Protein AF-A0A497T554-F1 (afdb_monomer_lite)

Structure (mmCIF, N/CA/C/O backbone):
data_AF-A0A497T554-F1
#
_entry.id   AF-A0A497T554-F1
#
loop_
_atom_site.group_PDB
_atom_site.id
_atom_site.type_symbol
_atom_site.label_atom_id
_atom_site.label_alt_id
_atom_site.label_comp_id
_atom_site.label_asym_id
_atom_site.label_entity_id
_atom_site.label_seq_id
_atom_site.pdbx_PDB_ins_code
_atom_site.Cartn_x
_atom_site.Cartn_y
_atom_site.Cartn_z
_atom_site.occupancy
_atom_site.B_iso_or_equiv
_atom_site.auth_seq_id
_atom_site.auth_comp_id
_atom_site.auth_asym_id
_atom_site.auth_atom_id
_atom_site.pdbx_PDB_model_num
ATOM 1 N N . MET A 1 1 ? 5.699 -7.128 -1.572 1.00 91.31 1 MET A N 1
ATOM 2 C CA . MET A 1 1 ? 5.095 -6.005 -0.820 1.00 91.31 1 MET A CA 1
ATOM 3 C C . MET A 1 1 ? 3.778 -5.610 -1.479 1.00 91.31 1 MET A C 1
ATOM 5 O O . MET A 1 1 ? 3.606 -5.800 -2.677 1.00 91.31 1 MET A O 1
ATOM 9 N N . TRP A 1 2 ? 2.847 -5.059 -0.710 1.00 94.50 2 TRP A N 1
ATOM 10 C CA . TRP A 1 2 ? 1.553 -4.560 -1.156 1.00 94.50 2 TRP A CA 1
ATOM 11 C C . TRP A 1 2 ? 1.348 -3.130 -0.667 1.00 94.50 2 TRP A C 1
ATOM 13 O O . TRP A 1 2 ? 1.668 -2.803 0.476 1.00 94.50 2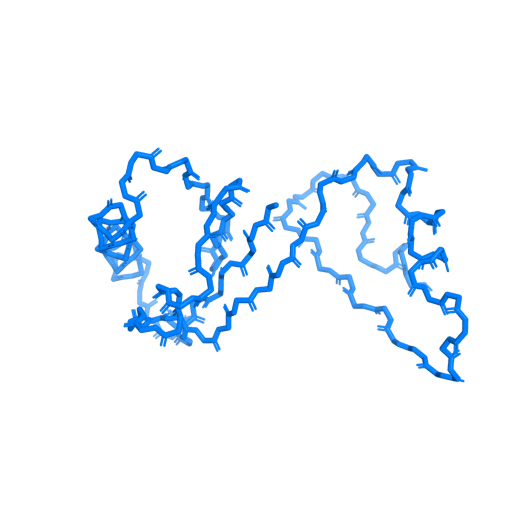 TRP A O 1
ATOM 23 N N . ILE A 1 3 ? 0.787 -2.288 -1.532 1.00 93.88 3 ILE A N 1
ATOM 24 C CA . ILE A 1 3 ? 0.348 -0.931 -1.205 1.00 93.88 3 ILE A CA 1
ATOM 25 C C . ILE A 1 3 ? -1.174 -0.921 -1.226 1.00 93.88 3 ILE A C 1
ATOM 27 O O . ILE A 1 3 ? -1.777 -1.072 -2.289 1.00 93.88 3 ILE A O 1
ATOM 31 N N . LEU A 1 4 ? -1.796 -0.701 -0.072 1.00 93.38 4 LEU A N 1
ATOM 32 C CA . LEU A 1 4 ? -3.243 -0.530 0.052 1.00 93.38 4 LEU A CA 1
ATOM 33 C C . LEU A 1 4 ? -3.563 0.957 0.217 1.00 93.38 4 LEU A C 1
ATOM 35 O O . LEU A 1 4 ? -2.896 1.667 0.975 1.00 93.38 4 LEU A O 1
ATOM 39 N N . ARG A 1 5 ? -4.580 1.448 -0.493 1.00 90.88 5 ARG A N 1
ATOM 40 C CA . ARG A 1 5 ? -5.016 2.850 -0.453 1.00 90.88 5 ARG A CA 1
ATOM 41 C C . ARG A 1 5 ? -6.406 2.936 0.156 1.00 90.88 5 ARG A C 1
ATOM 43 O O . ARG A 1 5 ? -7.288 2.163 -0.204 1.00 90.88 5 ARG A O 1
ATOM 50 N N . LEU A 1 6 ? -6.611 3.900 1.048 1.00 87.25 6 LEU A N 1
ATOM 51 C CA . LEU A 1 6 ? -7.928 4.162 1.633 1.00 87.25 6 LEU A CA 1
ATOM 52 C C . LEU A 1 6 ? -8.921 4.718 0.611 1.00 87.25 6 LEU A C 1
ATOM 54 O O . LEU A 1 6 ? -8.549 5.500 -0.267 1.00 87.25 6 LEU A O 1
ATOM 58 N N . SER A 1 7 ? -10.197 4.373 0.761 1.00 74.88 7 SER A N 1
ATOM 59 C CA . SER A 1 7 ? -11.309 5.066 0.103 1.00 74.88 7 SER A CA 1
ATOM 60 C C . SER A 1 7 ? -11.534 6.435 0.740 1.00 74.88 7 SER A C 1
ATOM 62 O O . SER A 1 7 ? -11.803 6.489 1.933 1.00 74.88 7 SER A O 1
ATOM 64 N N . GLN A 1 8 ? -11.356 7.514 -0.038 1.00 64.31 8 GLN A N 1
ATOM 65 C CA . GLN A 1 8 ? -11.667 8.943 0.204 1.00 64.31 8 GLN A CA 1
ATOM 66 C C . GLN A 1 8 ? -11.910 9.443 1.656 1.00 64.31 8 GLN A C 1
ATOM 68 O O . GLN A 1 8 ? -12.678 10.367 1.899 1.00 64.31 8 GLN A O 1
ATOM 73 N N . LEU A 1 9 ? -11.159 8.952 2.644 1.00 62.12 9 LEU A N 1
ATOM 74 C CA . LEU A 1 9 ? -11.192 9.427 4.037 1.00 62.12 9 LEU A CA 1
ATOM 75 C C . LEU A 1 9 ? -10.498 10.780 4.237 1.00 62.12 9 LEU A C 1
ATOM 77 O O . LEU A 1 9 ? -10.304 11.242 5.365 1.00 62.12 9 LEU A O 1
ATOM 81 N N . VAL A 1 10 ? -10.087 11.409 3.137 1.00 56.12 10 VAL A N 1
ATOM 82 C CA . VAL A 1 10 ? -9.381 12.687 3.140 1.00 56.12 10 VAL A CA 1
ATOM 83 C C . VAL A 1 10 ? -10.290 13.804 3.669 1.00 56.12 10 VAL A C 1
ATOM 85 O O . VAL A 1 10 ? -9.786 14.691 4.346 1.00 56.12 10 VAL A O 1
ATOM 88 N N . LEU A 1 11 ? -11.614 13.686 3.493 1.00 54.56 11 LEU A N 1
ATOM 89 C CA . LEU A 1 11 ? -12.614 14.689 3.886 1.00 54.56 11 LEU A CA 1
ATOM 90 C C . LEU A 1 11 ? -13.062 14.634 5.365 1.00 54.56 11 LEU A C 1
ATOM 92 O O . LEU A 1 11 ? -13.940 15.393 5.759 1.00 54.56 11 LEU A O 1
ATOM 96 N N . LYS A 1 12 ? -12.492 13.756 6.208 1.00 66.00 12 LYS A N 1
ATOM 97 C CA . LYS A 1 12 ? -12.822 13.683 7.651 1.00 66.00 12 LYS A CA 1
ATOM 98 C C . LYS A 1 12 ? -11.669 14.151 8.547 1.00 66.00 12 LYS A C 1
ATOM 100 O O . LYS A 1 12 ? -10.500 14.069 8.167 1.00 66.00 12 LYS A O 1
ATOM 105 N N . SER A 1 13 ? -12.008 14.586 9.767 1.00 81.56 13 SER A N 1
ATOM 106 C CA . SER A 1 13 ? -11.061 15.076 10.782 1.00 81.56 13 SER A CA 1
ATOM 107 C C . SER A 1 13 ? -9.933 14.071 11.105 1.00 81.56 13 SER A C 1
ATOM 109 O O . SER A 1 13 ? -10.156 12.853 11.033 1.00 81.56 13 SER A O 1
ATOM 111 N N . PRO A 1 14 ? -8.734 14.532 11.529 1.00 83.50 14 PRO A N 1
ATOM 112 C CA . PRO A 1 14 ? -7.597 13.656 11.844 1.00 83.50 14 PRO A CA 1
ATOM 113 C C . PRO A 1 14 ? -7.925 12.555 12.860 1.00 83.50 14 PRO A C 1
ATOM 115 O O . PRO A 1 14 ? -7.511 11.407 12.691 1.00 83.50 14 PRO A O 1
ATOM 118 N N . ARG A 1 15 ? -8.733 12.876 13.882 1.00 87.12 15 ARG A N 1
ATOM 119 C CA . ARG A 1 15 ? -9.195 11.917 14.899 1.00 87.12 15 ARG A CA 1
ATOM 120 C C . ARG A 1 15 ? -9.985 10.767 14.275 1.00 87.12 15 ARG A C 1
ATOM 122 O O . ARG A 1 15 ? -9.719 9.602 14.569 1.00 87.12 15 ARG A O 1
ATOM 129 N N . THR A 1 16 ? -10.925 11.089 13.390 1.00 85.44 16 THR A N 1
ATOM 130 C CA . THR A 1 16 ? -11.760 10.092 12.706 1.00 85.44 16 THR A CA 1
ATOM 131 C C . THR A 1 16 ? -10.920 9.227 11.777 1.00 85.44 16 THR A C 1
ATOM 133 O O . THR A 1 16 ? -11.075 8.007 11.762 1.00 85.44 16 THR A O 1
ATOM 136 N N . ARG A 1 17 ? -9.973 9.845 11.060 1.00 86.06 17 ARG A N 1
ATOM 137 C CA . ARG A 1 17 ? -9.027 9.133 10.198 1.00 86.06 17 ARG A CA 1
ATOM 138 C C . ARG A 1 17 ? -8.189 8.136 10.995 1.00 86.06 17 ARG A C 1
ATOM 140 O O . ARG A 1 17 ? -8.142 6.973 10.616 1.00 86.06 17 ARG A O 1
ATOM 147 N N . LYS A 1 18 ? -7.598 8.553 12.119 1.00 87.31 18 LYS A N 1
ATOM 148 C CA . LYS A 1 18 ? -6.799 7.668 12.981 1.00 87.31 18 LYS A CA 1
ATOM 149 C C . LYS A 1 18 ? -7.625 6.485 13.489 1.00 87.31 18 LYS A C 1
ATOM 151 O O . LYS A 1 18 ? -7.186 5.347 13.372 1.00 87.31 18 LYS A O 1
ATOM 156 N N . ARG A 1 19 ? -8.847 6.735 13.979 1.00 89.62 19 ARG A N 1
ATOM 157 C CA . ARG A 1 19 ? -9.753 5.666 14.439 1.00 89.62 19 ARG A CA 1
ATOM 158 C C . ARG A 1 19 ? -10.069 4.673 13.319 1.00 89.62 19 ARG A C 1
ATOM 160 O O . ARG A 1 19 ? -10.005 3.469 13.540 1.00 89.62 19 ARG A O 1
ATOM 167 N N . PHE A 1 20 ? -10.365 5.174 12.123 1.00 89.56 20 PHE A N 1
ATOM 168 C CA . PHE A 1 20 ? -10.623 4.334 10.958 1.00 89.56 20 PHE A CA 1
ATOM 169 C C . PHE A 1 20 ? -9.408 3.477 10.584 1.00 89.56 20 PHE A C 1
ATOM 171 O O . PHE A 1 20 ? -9.542 2.275 10.373 1.00 89.56 20 PHE A O 1
ATOM 178 N N . GLN A 1 21 ? -8.215 4.076 10.541 1.00 90.62 21 GLN A N 1
ATOM 179 C CA . GLN A 1 21 ? -6.976 3.360 10.235 1.00 90.62 21 GLN A CA 1
ATOM 180 C C . GLN A 1 21 ? -6.714 2.233 11.237 1.00 90.62 21 GLN A C 1
ATOM 182 O O . GLN A 1 21 ? -6.376 1.126 10.827 1.00 90.62 21 GLN A O 1
ATOM 187 N N . THR A 1 22 ? -6.928 2.485 12.531 1.00 91.88 22 THR A N 1
ATOM 188 C CA . THR A 1 22 ? -6.795 1.462 13.576 1.00 91.88 22 THR A CA 1
ATOM 189 C C . THR A 1 22 ? -7.758 0.295 13.356 1.00 91.88 22 THR A C 1
ATOM 191 O O . THR A 1 22 ? -7.333 -0.857 13.412 1.00 91.88 22 THR A O 1
ATOM 194 N N . LEU A 1 23 ? -9.034 0.572 13.065 1.00 92.69 23 LEU A N 1
ATOM 195 C CA . LEU A 1 23 ? -10.032 -0.472 12.802 1.00 92.69 23 LEU A CA 1
ATOM 196 C C . LEU A 1 23 ? -9.686 -1.292 11.555 1.00 92.69 23 LEU A C 1
ATOM 198 O O . LEU A 1 23 ? -9.760 -2.518 11.578 1.00 92.69 23 LEU A O 1
ATOM 202 N N . LEU A 1 24 ? -9.241 -0.634 10.483 1.00 92.31 24 LEU A N 1
ATOM 203 C CA . LEU A 1 24 ? -8.826 -1.319 9.263 1.00 92.31 24 LEU A CA 1
ATOM 204 C C . LEU A 1 24 ? -7.627 -2.246 9.511 1.00 92.31 24 LEU A C 1
ATOM 206 O O . LEU A 1 24 ? -7.629 -3.383 9.048 1.00 92.31 24 LEU A O 1
ATOM 210 N N . VAL A 1 25 ? -6.629 -1.797 10.279 1.00 92.56 25 VAL A N 1
ATOM 211 C CA . VAL A 1 25 ? -5.477 -2.630 10.670 1.00 92.56 25 VAL A CA 1
ATOM 212 C C . VAL A 1 25 ? -5.920 -3.845 11.473 1.00 92.56 25 VAL A C 1
ATOM 214 O O . VAL A 1 25 ? -5.422 -4.943 11.232 1.00 92.56 25 VAL A O 1
ATOM 217 N N . GLN A 1 26 ? -6.857 -3.675 12.407 1.00 93.50 26 GLN A N 1
ATOM 218 C CA . GLN A 1 26 ? -7.405 -4.793 13.173 1.00 93.50 26 GLN A CA 1
ATOM 219 C C . GLN A 1 26 ? -8.106 -5.804 12.261 1.00 93.50 26 GLN A C 1
ATOM 221 O O . GLN A 1 26 ? -7.846 -6.998 12.380 1.00 93.50 26 GLN A O 1
ATOM 226 N N . ASN A 1 27 ? -8.926 -5.344 11.314 1.00 92.88 27 ASN A N 1
ATOM 227 C CA . ASN A 1 27 ? -9.612 -6.223 10.365 1.00 92.88 27 ASN A CA 1
ATOM 228 C C . ASN A 1 27 ? -8.626 -6.975 9.460 1.00 92.88 27 ASN A C 1
ATOM 230 O O . ASN A 1 27 ? -8.748 -8.186 9.294 1.00 92.88 27 ASN A O 1
ATOM 234 N N . LEU A 1 28 ? -7.613 -6.281 8.932 1.00 92.75 28 LEU A N 1
ATOM 235 C CA . LEU A 1 28 ? -6.569 -6.898 8.112 1.00 92.75 28 LEU A CA 1
ATOM 236 C C . LEU A 1 28 ? -5.784 -7.955 8.896 1.00 92.75 28 LEU A C 1
ATOM 238 O O . LEU A 1 28 ? -5.552 -9.039 8.374 1.00 92.75 28 LEU A O 1
ATOM 242 N N . ARG A 1 29 ? -5.428 -7.681 10.156 1.00 93.06 29 ARG A N 1
ATOM 243 C CA . ARG A 1 29 ? -4.751 -8.658 11.025 1.00 93.06 29 ARG A CA 1
ATOM 244 C C . ARG A 1 29 ? -5.631 -9.858 11.362 1.00 93.06 29 ARG A C 1
ATO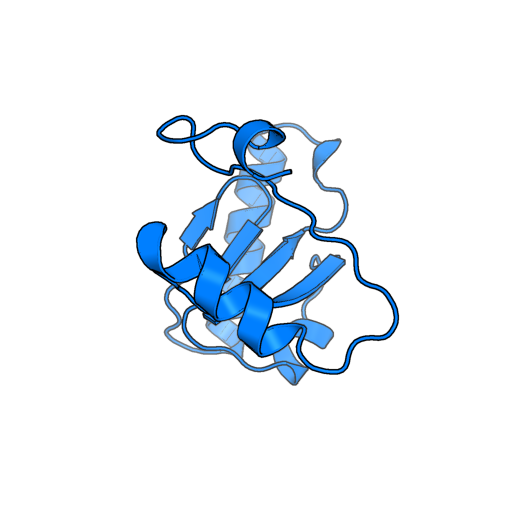M 246 O O . ARG A 1 29 ? -5.134 -10.972 11.402 1.00 93.06 29 ARG A O 1
ATOM 253 N N . ARG A 1 30 ? -6.938 -9.669 11.561 1.00 93.12 30 ARG A N 1
ATOM 254 C CA . ARG A 1 30 ? -7.857 -10.805 11.757 1.00 93.12 30 ARG A CA 1
ATOM 255 C C . ARG A 1 30 ? -7.941 -11.689 10.515 1.00 93.12 30 ARG A C 1
ATOM 257 O O . ARG A 1 30 ? -8.002 -12.901 10.647 1.00 93.12 30 ARG A O 1
ATOM 264 N N . ALA A 1 31 ? -7.942 -11.090 9.325 1.00 92.62 31 ALA A N 1
ATOM 265 C CA . ALA A 1 31 ? -8.100 -11.827 8.075 1.00 92.62 31 ALA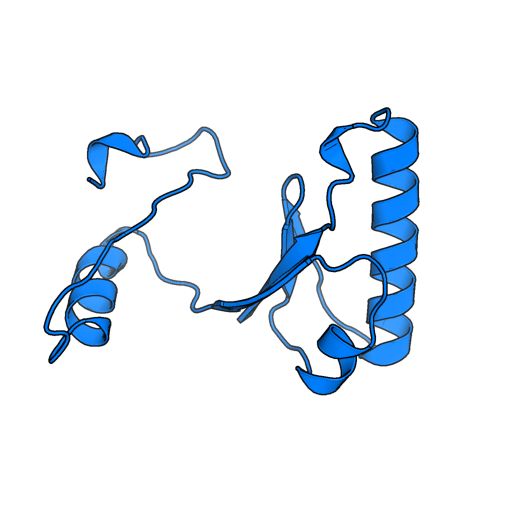 A CA 1
ATOM 266 C C . ALA A 1 31 ? -6.796 -12.452 7.543 1.00 92.62 31 ALA A C 1
ATOM 268 O O . ALA A 1 31 ? -6.853 -13.442 6.821 1.00 92.62 31 ALA A O 1
ATOM 269 N N . LEU A 1 32 ? -5.636 -11.864 7.854 1.00 92.25 32 LEU A N 1
ATOM 270 C CA . LEU A 1 32 ? -4.323 -12.290 7.343 1.00 92.25 32 LEU A CA 1
ATOM 271 C C . LEU A 1 32 ? -3.405 -12.886 8.420 1.00 92.25 32 LEU A C 1
ATOM 273 O O . LEU A 1 32 ? -2.329 -13.372 8.090 1.00 92.25 32 LEU A O 1
ATOM 277 N N . GLY A 1 33 ? -3.790 -12.826 9.696 1.00 89.62 33 GLY A N 1
ATOM 278 C CA . GLY A 1 33 ? -2.943 -13.218 10.819 1.00 89.62 33 GLY A CA 1
ATOM 279 C C . GLY A 1 33 ? -1.913 -12.148 11.203 1.00 89.62 33 GLY A C 1
ATOM 280 O O . GLY A 1 33 ? -2.152 -10.937 11.106 1.00 89.62 33 GLY A O 1
ATOM 281 N N . HIS A 1 34 ? -0.748 -12.592 11.678 1.00 84.50 34 HIS A N 1
ATOM 282 C CA . HIS A 1 34 ? 0.330 -11.721 12.153 1.00 84.50 34 HIS A CA 1
ATOM 283 C C . HIS A 1 34 ? 1.075 -11.032 10.999 1.00 84.50 34 HIS A C 1
ATOM 285 O O . HIS A 1 34 ? 2.206 -11.371 10.673 1.00 84.50 34 HIS A O 1
ATOM 291 N N . VAL A 1 35 ? 0.450 -10.012 10.407 1.00 89.69 35 VAL A N 1
ATOM 292 C CA . VAL A 1 35 ? 1.059 -9.188 9.353 1.00 89.69 35 VAL A CA 1
ATOM 293 C C . VAL A 1 35 ? 1.660 -7.889 9.895 1.00 89.69 35 VAL A C 1
ATOM 295 O O . VAL A 1 35 ? 1.050 -7.163 10.695 1.00 89.69 35 VAL A O 1
ATOM 298 N N . LYS A 1 36 ? 2.860 -7.550 9.407 1.00 90.56 36 LYS A N 1
ATOM 299 C CA . LYS A 1 36 ? 3.478 -6.235 9.612 1.00 90.56 36 LYS A CA 1
ATOM 300 C C . LYS A 1 36 ? 2.833 -5.223 8.668 1.00 90.56 36 LYS A C 1
ATOM 302 O O . LYS A 1 36 ? 2.876 -5.377 7.451 1.00 90.56 36 LYS A O 1
ATOM 307 N N . ILE A 1 37 ? 2.237 -4.181 9.245 1.00 92.25 37 ILE A N 1
ATOM 308 C CA . ILE A 1 37 ? 1.559 -3.114 8.503 1.00 92.25 37 ILE A CA 1
ATOM 309 C C . ILE A 1 37 ? 2.188 -1.775 8.889 1.00 92.25 37 ILE A C 1
ATOM 311 O O . ILE A 1 37 ? 2.086 -1.364 10.046 1.00 92.25 37 ILE A O 1
ATOM 315 N N . LYS A 1 38 ? 2.806 -1.080 7.927 1.00 91.62 38 LYS A N 1
ATOM 316 C CA . LYS A 1 38 ? 3.283 0.304 8.090 1.00 91.62 38 LYS A CA 1
ATOM 317 C C . LYS A 1 38 ? 2.247 1.266 7.510 1.00 91.62 38 LYS A C 1
ATOM 319 O O . LYS A 1 38 ? 1.734 1.037 6.417 1.00 91.62 38 LYS A O 1
ATOM 324 N N . ILE A 1 39 ? 1.934 2.337 8.235 1.00 88.88 39 ILE A N 1
ATOM 325 C CA . ILE A 1 39 ? 0.976 3.362 7.800 1.00 88.88 39 ILE A CA 1
ATOM 326 C C . ILE A 1 39 ? 1.751 4.609 7.380 1.00 88.88 39 ILE A C 1
ATOM 328 O O . ILE A 1 39 ? 2.482 5.179 8.185 1.00 88.88 39 ILE A O 1
ATOM 332 N N . GLU A 1 40 ? 1.555 5.056 6.142 1.00 85.75 40 GLU A N 1
ATOM 333 C CA . GLU A 1 40 ? 2.150 6.279 5.599 1.00 85.75 40 GLU A CA 1
ATOM 334 C C . GLU A 1 40 ? 1.059 7.166 4.989 1.00 85.75 40 GLU A C 1
ATOM 336 O O . GLU A 1 40 ? 0.609 6.980 3.853 1.00 85.75 40 GLU A O 1
ATOM 341 N N . GLY A 1 41 ? 0.579 8.136 5.773 1.00 81.69 41 GLY A N 1
ATOM 342 C CA . GLY A 1 41 ? -0.519 9.012 5.365 1.00 81.69 41 GLY A CA 1
ATOM 343 C C . GLY A 1 41 ? -1.806 8.220 5.122 1.00 81.69 41 GLY A C 1
ATOM 344 O O . GLY A 1 41 ? -2.402 7.709 6.063 1.00 81.69 41 GLY A O 1
ATOM 345 N N . SER A 1 42 ? -2.255 8.135 3.868 1.00 82.00 42 SER A N 1
ATOM 346 C CA . SER A 1 42 ? -3.441 7.362 3.455 1.00 82.00 42 SER A CA 1
ATOM 347 C C . SER A 1 42 ? -3.116 5.982 2.867 1.00 82.00 42 SER A C 1
ATOM 349 O O . SER A 1 42 ? -4.004 5.331 2.306 1.00 82.00 42 SER A O 1
ATOM 351 N N . ARG A 1 43 ? -1.852 5.550 2.959 1.00 88.44 43 ARG A N 1
ATOM 352 C CA . ARG A 1 43 ? -1.362 4.281 2.416 1.00 88.44 43 ARG A CA 1
ATOM 353 C C . ARG A 1 43 ? -0.972 3.324 3.530 1.00 88.44 43 ARG A C 1
ATOM 355 O O . ARG A 1 43 ? -0.426 3.737 4.549 1.00 88.44 43 ARG A O 1
ATOM 362 N N . PHE A 1 44 ? -1.221 2.047 3.286 1.00 92.00 44 PHE A N 1
ATOM 363 C CA . PHE A 1 44 ? -0.761 0.947 4.119 1.00 92.00 44 PHE A CA 1
ATOM 364 C C . PHE A 1 44 ? 0.210 0.107 3.306 1.00 92.00 44 PHE A C 1
ATOM 366 O O . PHE A 1 44 ? -0.103 -0.282 2.180 1.00 92.00 44 PHE A O 1
ATOM 373 N N . LEU A 1 45 ? 1.382 -0.145 3.873 1.00 92.88 45 LEU A N 1
ATOM 374 C CA . LEU A 1 45 ? 2.423 -0.974 3.286 1.00 92.88 45 LEU A CA 1
ATOM 375 C C . LEU A 1 45 ? 2.466 -2.295 4.046 1.00 92.88 45 LEU A C 1
ATOM 377 O O . LEU A 1 45 ? 2.588 -2.297 5.273 1.00 92.88 45 LEU A O 1
ATOM 381 N N . LEU A 1 46 ? 2.331 -3.397 3.315 1.00 94.06 46 LEU A N 1
ATOM 382 C CA . LEU A 1 46 ? 2.376 -4.751 3.858 1.00 94.06 46 LEU A CA 1
ATOM 383 C C . LEU A 1 46 ? 3.448 -5.548 3.118 1.00 94.06 46 LEU A C 1
ATOM 385 O O . LEU A 1 46 ? 3.513 -5.499 1.891 1.00 94.06 46 LEU A O 1
ATOM 389 N N . GLU A 1 47 ? 4.291 -6.286 3.832 1.00 89.38 47 GLU A N 1
ATOM 390 C CA . GLU A 1 47 ? 5.296 -7.153 3.194 1.00 89.38 47 GLU A CA 1
ATOM 391 C C . GLU A 1 47 ? 4.613 -8.332 2.488 1.00 89.38 47 GLU A C 1
ATOM 393 O O . GLU A 1 47 ? 4.863 -8.579 1.303 1.00 89.38 47 GLU A O 1
ATOM 398 N N . GLU A 1 48 ? 3.644 -8.930 3.178 1.00 87.62 48 GLU A N 1
ATOM 399 C CA . GLU A 1 48 ? 2.890 -10.115 2.778 1.00 87.62 48 GLU A CA 1
ATOM 400 C C . GLU A 1 48 ? 1.387 -9.823 2.725 1.00 87.62 48 GLU A C 1
ATOM 402 O O . GLU A 1 48 ? 0.883 -8.908 3.384 1.00 87.62 48 GLU A O 1
ATOM 407 N N . GLY A 1 49 ? 0.651 -10.576 1.907 1.00 88.62 49 GLY A N 1
ATOM 408 C CA . GLY A 1 49 ? -0.769 -10.315 1.729 1.00 88.62 49 GLY A CA 1
ATOM 409 C C . GLY A 1 49 ? -1.468 -11.199 0.712 1.00 88.62 49 GLY A C 1
ATOM 410 O O . GLY A 1 49 ? -0.836 -11.785 -0.164 1.00 88.62 49 GLY A O 1
ATOM 411 N N . ASN A 1 50 ? -2.797 -11.238 0.808 1.00 91.31 50 ASN A N 1
ATOM 412 C CA . ASN A 1 50 ? -3.657 -12.017 -0.073 1.00 91.31 50 ASN A CA 1
ATOM 413 C C . ASN A 1 50 ? -4.653 -11.100 -0.801 1.00 91.31 50 ASN A C 1
ATOM 415 O O . ASN A 1 50 ? -5.504 -10.458 -0.180 1.00 91.31 50 ASN A O 1
ATOM 419 N N . LYS A 1 51 ? -4.583 -11.085 -2.139 1.00 93.00 51 LYS A N 1
ATOM 420 C CA . LYS A 1 51 ? -5.461 -10.286 -3.009 1.00 93.00 51 LYS A CA 1
ATOM 421 C C . LYS A 1 51 ? -6.951 -10.539 -2.745 1.00 93.00 51 LYS A C 1
ATOM 423 O O . LYS A 1 51 ? -7.732 -9.588 -2.711 1.00 93.00 51 LYS A O 1
ATOM 428 N N . ALA A 1 52 ? -7.344 -11.792 -2.514 1.00 93.62 52 ALA A N 1
ATOM 429 C CA . ALA A 1 52 ? -8.734 -12.156 -2.242 1.00 93.62 52 ALA A CA 1
ATOM 430 C C . ALA A 1 52 ? -9.234 -11.566 -0.915 1.00 93.62 52 ALA A C 1
ATOM 432 O O . ALA A 1 52 ? -10.403 -11.203 -0.792 1.00 93.62 52 ALA A O 1
ATOM 433 N N . VAL A 1 53 ? -8.354 -11.421 0.079 1.00 93.81 53 VAL A N 1
ATOM 434 C CA . VAL A 1 53 ? -8.684 -10.742 1.340 1.00 93.81 53 VAL A CA 1
ATOM 435 C C . VAL A 1 53 ? -8.833 -9.240 1.114 1.00 93.81 53 VAL A C 1
ATOM 437 O O . VAL A 1 53 ? -9.829 -8.656 1.539 1.00 93.81 53 VAL A O 1
ATOM 440 N N . PHE A 1 54 ? -7.908 -8.616 0.380 1.00 93.56 54 PHE A N 1
ATOM 441 C CA . PHE A 1 54 ? -7.968 -7.178 0.098 1.00 93.56 54 PHE A CA 1
ATOM 442 C C . PHE A 1 54 ? -9.235 -6.777 -0.655 1.00 93.56 54 PHE A C 1
ATOM 444 O O . PHE A 1 54 ? -9.867 -5.792 -0.290 1.00 93.56 54 PHE A O 1
ATOM 451 N N . SER A 1 55 ? -9.651 -7.572 -1.644 1.00 92.94 55 SER A N 1
ATOM 452 C CA . SER A 1 55 ? -10.881 -7.317 -2.407 1.00 92.94 55 SER A CA 1
ATOM 453 C C . SER A 1 55 ? -12.157 -7.347 -1.558 1.00 92.94 55 SER A C 1
ATOM 455 O O . SER A 1 55 ? -13.114 -6.650 -1.872 1.00 92.94 55 SER A O 1
ATOM 457 N N . ARG A 1 56 ? -12.154 -8.111 -0.459 1.00 93.25 56 ARG A N 1
ATOM 458 C CA . ARG A 1 56 ? -13.284 -8.240 0.475 1.00 93.25 56 ARG A CA 1
ATOM 459 C C . ARG A 1 56 ? -13.178 -7.297 1.675 1.00 93.25 56 ARG A C 1
ATOM 461 O O . ARG A 1 56 ? -14.077 -7.253 2.509 1.00 93.25 56 ARG A O 1
ATOM 468 N N . THR A 1 57 ? -12.083 -6.546 1.791 1.00 91.56 57 THR A N 1
ATOM 469 C CA . THR A 1 57 ? -11.858 -5.635 2.914 1.00 91.56 57 THR A CA 1
ATOM 470 C C . THR A 1 57 ? -12.487 -4.277 2.617 1.00 91.56 57 THR A C 1
ATOM 472 O O . THR A 1 57 ? -11.978 -3.503 1.804 1.00 91.56 57 THR A O 1
ATOM 475 N N . PHE A 1 58 ? -13.576 -3.957 3.316 1.00 89.88 58 PHE A N 1
ATOM 476 C CA . PHE A 1 58 ? -14.218 -2.648 3.217 1.00 89.88 58 PHE A CA 1
ATOM 477 C C . PHE A 1 58 ? -13.271 -1.514 3.644 1.00 89.88 58 PHE A C 1
ATOM 479 O O . PHE A 1 58 ? -12.532 -1.636 4.623 1.00 89.88 58 PHE A O 1
ATOM 486 N N . GLY A 1 59 ? -13.320 -0.386 2.929 1.00 87.88 59 GLY A N 1
ATOM 487 C CA . GLY A 1 59 ? -12.503 0.795 3.226 1.00 87.88 59 GLY A CA 1
ATOM 488 C C . GLY A 1 59 ? -11.229 0.944 2.395 1.00 87.88 59 GLY A C 1
ATOM 489 O O . GLY A 1 59 ? -10.546 1.970 2.492 1.00 87.88 59 GLY A O 1
ATOM 490 N N . LEU A 1 60 ? -10.903 -0.052 1.570 1.00 90.81 60 LEU A N 1
ATOM 491 C CA . LEU A 1 60 ? -9.841 0.041 0.573 1.00 90.81 60 LEU A CA 1
ATOM 492 C C . LEU A 1 60 ? -10.416 0.569 -0.748 1.00 90.81 60 LEU A C 1
ATOM 494 O O . LEU A 1 60 ? -11.382 0.021 -1.263 1.00 90.81 60 LEU A O 1
ATOM 498 N N . SER A 1 61 ? -9.816 1.620 -1.315 1.00 90.44 61 SER A N 1
ATOM 499 C CA . SER A 1 61 ? -10.131 2.072 -2.683 1.00 90.44 61 SER A CA 1
ATOM 500 C C . SER A 1 61 ? -9.381 1.281 -3.739 1.00 90.44 61 SER A C 1
ATOM 502 O O . SER A 1 61 ? -9.870 1.090 -4.844 1.00 90.44 61 SER A O 1
ATOM 504 N N . SER A 1 62 ? -8.148 0.886 -3.434 1.00 92.38 62 SER A N 1
ATOM 505 C CA . SER A 1 62 ? -7.308 0.115 -4.342 1.00 92.38 62 SER A CA 1
ATOM 506 C C . SER A 1 62 ? -6.195 -0.582 -3.577 1.00 92.38 62 SER A C 1
ATOM 508 O O . SER A 1 62 ? -5.781 -0.144 -2.499 1.00 92.38 62 SER A O 1
ATOM 510 N N . PHE A 1 63 ? -5.672 -1.642 -4.174 1.00 94.81 63 PHE A N 1
ATOM 511 C CA . PHE A 1 63 ? -4.490 -2.352 -3.712 1.00 94.81 63 PHE A CA 1
ATOM 512 C C . PHE A 1 63 ? -3.592 -2.653 -4.909 1.00 94.81 63 PHE A C 1
ATOM 514 O O . PHE A 1 63 ? -4.069 -2.943 -6.006 1.00 94.81 63 PHE A O 1
ATOM 521 N N . SER A 1 64 ? -2.283 -2.537 -4.719 1.00 93.12 64 SER A N 1
ATOM 522 C CA . SER A 1 64 ? -1.302 -2.742 -5.783 1.00 93.12 64 SER A CA 1
ATOM 523 C C . SER A 1 64 ? -0.141 -3.579 -5.255 1.00 93.12 64 SER A C 1
ATOM 525 O O . SER A 1 64 ? 0.374 -3.253 -4.180 1.00 93.12 64 SER A O 1
ATOM 527 N N . PRO A 1 65 ? 0.290 -4.631 -5.974 1.00 93.50 65 PRO A N 1
ATOM 528 C CA . PRO A 1 65 ? 1.562 -5.265 -5.671 1.00 93.50 65 PRO A CA 1
ATOM 529 C C . PRO A 1 65 ? 2.681 -4.245 -5.903 1.00 93.50 65 PRO A C 1
ATOM 531 O O . PRO A 1 65 ? 2.593 -3.398 -6.794 1.00 93.50 65 PRO A O 1
ATOM 534 N N . ALA A 1 66 ? 3.710 -4.302 -5.069 1.00 91.19 66 ALA A N 1
ATOM 535 C CA . ALA A 1 66 ? 4.842 -3.396 -5.120 1.00 91.19 66 ALA A CA 1
ATOM 536 C C . ALA A 1 66 ? 6.143 -4.131 -4.795 1.00 91.19 66 ALA A C 1
ATOM 538 O O . ALA A 1 66 ? 6.171 -5.100 -4.029 1.00 91.19 66 ALA A O 1
ATOM 539 N N . GLU A 1 67 ? 7.223 -3.607 -5.356 1.00 89.75 67 GLU A N 1
ATOM 540 C CA . GLU A 1 67 ? 8.593 -4.034 -5.106 1.00 89.75 67 GLU A CA 1
ATOM 541 C C . GLU A 1 67 ? 9.301 -2.925 -4.327 1.00 89.75 67 GLU A C 1
ATOM 543 O O . GLU A 1 67 ? 9.135 -1.739 -4.623 1.00 89.75 67 GLU A O 1
ATOM 548 N N . LYS A 1 68 ? 10.043 -3.302 -3.284 1.00 87.62 68 LYS A N 1
ATOM 549 C CA . LYS A 1 68 ? 10.874 -2.361 -2.536 1.00 87.62 68 LYS A CA 1
ATOM 550 C C . LYS A 1 68 ? 12.248 -2.358 -3.191 1.00 87.62 68 LYS A C 1
ATOM 552 O O . LYS A 1 68 ? 12.942 -3.364 -3.136 1.00 87.62 68 LYS A O 1
ATOM 557 N N . VAL A 1 69 ? 12.620 -1.229 -3.775 1.00 89.81 69 VAL A N 1
ATOM 558 C CA . VAL A 1 69 ? 13.890 -1.047 -4.488 1.00 89.81 69 VAL A CA 1
ATOM 559 C C . VAL A 1 69 ? 14.695 0.073 -3.841 1.00 89.81 69 VAL A C 1
ATOM 561 O O . VAL A 1 69 ? 14.123 0.980 -3.223 1.00 89.81 69 VAL A O 1
ATOM 564 N N . LYS A 1 70 ? 16.025 0.022 -3.952 1.00 87.56 70 LYS A N 1
ATOM 565 C CA . LYS A 1 70 ? 16.860 1.161 -3.552 1.00 87.56 70 LYS A CA 1
ATOM 566 C C . LYS A 1 70 ? 16.707 2.277 -4.581 1.00 87.56 70 LYS A C 1
ATOM 568 O O . LYS A 1 70 ? 16.548 2.020 -5.767 1.00 87.56 70 LYS A O 1
ATOM 573 N N . ALA A 1 71 ? 16.829 3.530 -4.143 1.00 83.88 71 ALA A N 1
ATOM 574 C CA . ALA A 1 71 ? 16.679 4.683 -5.036 1.00 83.88 71 ALA A CA 1
ATOM 575 C C . ALA A 1 71 ? 17.662 4.668 -6.225 1.00 83.88 71 ALA A C 1
ATOM 577 O O . ALA A 1 71 ? 17.313 5.134 -7.300 1.00 83.88 71 ALA A O 1
ATOM 578 N N . ARG A 1 72 ? 18.867 4.111 -6.038 1.00 87.06 72 ARG A N 1
ATOM 579 C CA . ARG A 1 72 ? 19.890 3.987 -7.093 1.00 87.06 72 ARG A CA 1
ATOM 580 C C . ARG A 1 72 ? 19.545 2.948 -8.165 1.00 87.06 72 ARG A C 1
ATOM 582 O O . ARG A 1 72 ? 20.051 3.047 -9.266 1.00 87.06 72 ARG A O 1
ATOM 589 N N . GLU A 1 73 ? 18.696 1.978 -7.835 1.00 88.81 73 GLU A N 1
ATOM 590 C CA . GLU A 1 73 ? 18.291 0.869 -8.714 1.00 88.81 73 GLU A CA 1
ATOM 591 C C . GLU A 1 73 ? 16.937 1.155 -9.396 1.00 88.81 73 GLU A C 1
ATOM 593 O O . GLU A 1 73 ? 16.443 0.348 -10.179 1.00 88.81 73 GLU A O 1
ATOM 598 N N . LEU A 1 74 ? 16.295 2.286 -9.068 1.00 87.69 74 LEU A N 1
ATOM 599 C CA . LEU A 1 74 ? 14.927 2.586 -9.490 1.00 87.69 74 LEU A CA 1
ATOM 600 C C . LEU A 1 74 ? 14.804 2.687 -11.013 1.00 87.69 74 LEU A C 1
ATOM 602 O O . LEU A 1 74 ? 13.873 2.126 -11.580 1.00 87.69 74 LEU A O 1
ATOM 606 N N . GLU A 1 75 ? 15.726 3.401 -11.654 1.00 87.81 75 GLU A N 1
ATOM 607 C CA . GLU A 1 75 ? 15.697 3.645 -13.097 1.00 87.81 75 GLU A CA 1
ATOM 608 C C . GLU A 1 75 ? 15.829 2.339 -13.886 1.00 87.81 75 GLU A C 1
ATOM 610 O O . GLU A 1 75 ? 14.965 2.024 -14.702 1.00 87.81 75 GLU A O 1
ATOM 615 N N . GLU A 1 76 ? 16.834 1.525 -13.557 1.00 89.56 76 GLU A N 1
ATOM 616 C CA . GLU A 1 76 ? 17.060 0.216 -14.176 1.00 89.56 76 GLU A CA 1
ATOM 617 C C . GLU A 1 76 ? 15.825 -0.690 -14.056 1.00 89.56 76 GLU A C 1
ATOM 619 O O . GLU A 1 76 ? 15.345 -1.238 -15.050 1.00 89.56 76 GLU A O 1
ATOM 624 N N . LYS A 1 77 ? 15.240 -0.773 -12.855 1.00 89.94 77 LYS A N 1
ATOM 625 C CA . LYS A 1 77 ? 14.033 -1.571 -12.589 1.00 89.94 77 LYS A CA 1
ATOM 626 C C . LYS A 1 77 ? 12.807 -1.078 -13.350 1.00 89.94 77 LYS A C 1
ATOM 628 O O . LYS A 1 77 ? 11.984 -1.882 -13.791 1.00 89.94 77 LYS A O 1
ATOM 633 N N . VAL A 1 78 ? 12.648 0.237 -13.485 1.00 88.44 78 VAL A N 1
ATO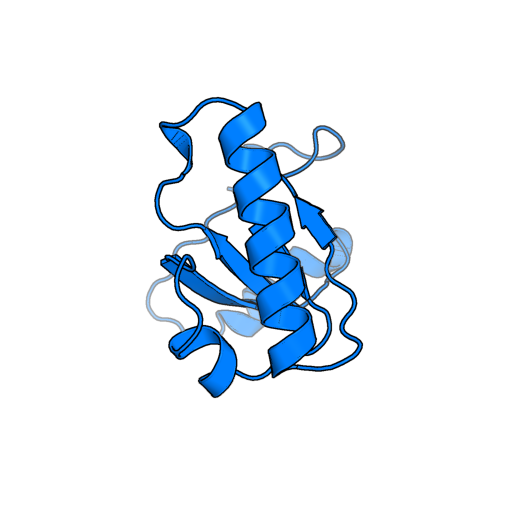M 634 C CA . VAL A 1 78 ? 11.542 0.824 -14.250 1.00 88.44 78 VAL A CA 1
ATOM 635 C C . VAL A 1 78 ? 11.717 0.522 -15.735 1.00 88.44 78 VAL A C 1
ATOM 637 O O . VAL A 1 78 ? 10.767 0.045 -16.352 1.00 88.44 78 VAL A O 1
ATOM 640 N N . ILE A 1 79 ? 12.917 0.715 -16.289 1.00 88.50 79 ILE A N 1
ATOM 641 C CA . ILE A 1 79 ? 13.220 0.403 -17.692 1.00 88.50 79 ILE A CA 1
ATOM 642 C C . ILE A 1 79 ? 12.946 -1.072 -17.978 1.00 88.50 79 ILE A C 1
ATOM 644 O O . ILE A 1 79 ? 12.238 -1.383 -18.933 1.00 88.50 79 ILE A O 1
ATOM 648 N N . GLU A 1 80 ? 13.439 -1.979 -17.130 1.00 90.12 80 GLU A N 1
ATOM 649 C CA . GLU A 1 80 ? 13.199 -3.419 -17.257 1.00 90.12 80 GLU A CA 1
ATOM 650 C C . GLU A 1 80 ? 11.701 -3.742 -17.322 1.00 90.12 80 G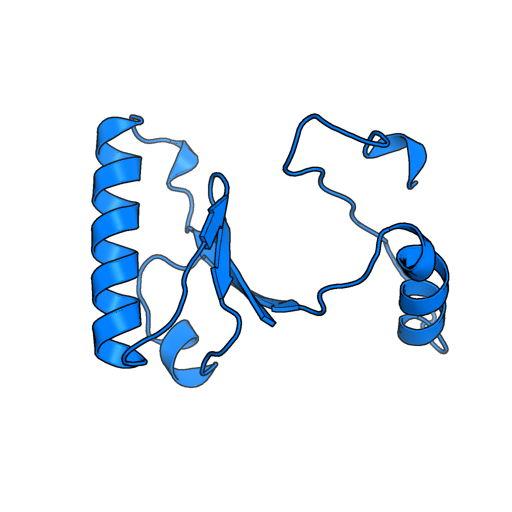LU A C 1
ATOM 652 O O . GLU A 1 80 ? 11.259 -4.488 -18.194 1.00 90.12 80 GLU A O 1
ATOM 657 N N . ARG A 1 81 ? 10.900 -3.120 -16.452 1.00 87.25 81 ARG A N 1
ATOM 658 C CA . ARG A 1 81 ? 9.452 -3.349 -16.372 1.00 87.25 81 ARG A CA 1
ATOM 659 C C . ARG A 1 81 ? 8.664 -2.743 -17.534 1.00 87.25 81 ARG A C 1
ATOM 661 O O . ARG A 1 81 ? 7.535 -3.161 -17.782 1.00 87.25 81 ARG A O 1
ATOM 668 N N . LEU A 1 82 ? 9.234 -1.749 -18.209 1.00 88.31 82 LEU A N 1
ATOM 669 C CA . LEU A 1 82 ? 8.640 -1.072 -19.360 1.00 88.31 82 LEU A CA 1
ATOM 670 C C . LEU A 1 82 ? 9.094 -1.660 -20.702 1.00 88.31 82 LEU A C 1
ATOM 672 O O . LEU A 1 82 ? 8.541 -1.274 -21.734 1.00 88.31 82 LEU A O 1
ATOM 676 N N . LYS A 1 83 ? 10.059 -2.594 -20.721 1.00 88.44 83 LYS A N 1
ATOM 677 C CA . LYS A 1 83 ? 10.509 -3.253 -21.957 1.00 88.44 83 LYS A CA 1
ATOM 678 C C . LYS A 1 83 ? 9.313 -3.851 -22.707 1.00 88.44 83 LYS A C 1
ATOM 680 O O . LYS A 1 83 ? 8.594 -4.696 -22.182 1.00 88.44 83 LYS A O 1
ATOM 685 N N . GLY A 1 84 ? 9.105 -3.398 -23.944 1.00 86.50 84 GLY A N 1
ATOM 686 C CA . GLY A 1 84 ? 8.007 -3.844 -24.812 1.00 86.50 84 GLY A CA 1
ATOM 687 C C . GLY A 1 84 ? 6.699 -3.051 -24.684 1.00 86.50 84 GLY A C 1
ATOM 688 O O . GLY A 1 84 ? 5.748 -3.337 -25.409 1.00 86.50 84 GLY A O 1
ATOM 689 N N . ALA A 1 85 ? 6.622 -2.040 -23.814 1.00 89.19 85 ALA A N 1
ATOM 690 C CA . ALA A 1 85 ? 5.461 -1.157 -23.748 1.00 89.19 85 ALA A CA 1
ATOM 691 C C . ALA A 1 85 ? 5.456 -0.163 -24.924 1.00 89.19 85 ALA A C 1
ATOM 693 O O . ALA A 1 85 ? 6.409 0.585 -25.122 1.00 89.19 85 ALA A O 1
ATOM 694 N N . ARG A 1 86 ? 4.349 -0.104 -25.677 1.00 87.94 86 ARG A N 1
ATOM 695 C CA . ARG A 1 86 ? 4.166 0.858 -26.785 1.00 87.94 86 ARG A CA 1
ATOM 696 C C . ARG A 1 86 ? 4.069 2.312 -26.304 1.00 87.94 86 ARG A C 1
ATOM 698 O O . ARG A 1 86 ? 4.468 3.229 -27.009 1.00 87.94 86 ARG A O 1
ATOM 705 N N . SER A 1 87 ? 3.507 2.515 -25.117 1.00 90.88 87 SER A N 1
ATOM 706 C CA . SER A 1 87 ? 3.361 3.815 -24.461 1.00 90.88 87 SER A CA 1
ATOM 707 C C . SER A 1 87 ? 3.311 3.606 -22.954 1.00 90.88 87 SER A C 1
ATOM 709 O O . SER A 1 87 ? 2.670 2.658 -22.493 1.00 90.88 87 SER A O 1
ATOM 711 N N . PHE A 1 88 ? 3.925 4.497 -22.184 1.00 89.62 88 PHE A N 1
ATOM 712 C CA . PHE A 1 88 ? 3.911 4.428 -20.729 1.00 89.62 88 PHE A CA 1
ATOM 713 C C . PHE A 1 88 ? 3.788 5.818 -20.110 1.00 89.62 88 PHE A C 1
ATOM 715 O O . PHE A 1 88 ? 4.065 6.830 -20.746 1.00 89.62 88 PHE A O 1
ATOM 722 N N . ALA A 1 89 ? 3.369 5.851 -18.848 1.00 87.19 89 ALA A N 1
ATOM 723 C CA . ALA A 1 89 ? 3.392 7.050 -18.027 1.00 87.19 89 ALA A CA 1
ATOM 724 C C . ALA A 1 89 ? 3.922 6.676 -16.644 1.00 87.19 89 ALA A C 1
ATOM 726 O O . ALA A 1 89 ? 3.350 5.816 -15.965 1.00 87.19 89 ALA A O 1
ATOM 727 N N . VAL A 1 90 ? 5.006 7.322 -16.220 1.00 85.69 90 VAL A N 1
ATOM 728 C CA . VAL A 1 90 ? 5.555 7.158 -14.873 1.00 85.69 90 VAL A CA 1
ATOM 729 C C . VAL A 1 90 ? 4.892 8.185 -13.965 1.00 85.69 90 VAL A C 1
ATOM 731 O O . VAL A 1 90 ? 4.822 9.364 -14.286 1.00 85.69 90 VAL A O 1
ATOM 734 N N . ARG A 1 91 ? 4.347 7.734 -12.830 1.00 85.12 91 ARG A N 1
ATOM 735 C CA . ARG A 1 91 ? 3.728 8.621 -11.836 1.00 85.12 91 ARG A CA 1
ATOM 736 C C . ARG A 1 91 ? 4.474 8.515 -10.524 1.00 85.12 91 ARG A C 1
ATOM 738 O O . ARG A 1 91 ? 4.341 7.520 -9.808 1.00 85.12 91 ARG A O 1
ATOM 745 N N . VAL A 1 92 ? 5.208 9.566 -10.183 1.00 83.69 92 VAL A N 1
ATOM 746 C CA . VAL A 1 92 ? 6.004 9.617 -8.958 1.00 83.69 92 VAL A CA 1
ATOM 747 C C . VAL A 1 92 ? 5.247 10.379 -7.878 1.00 83.69 92 VAL A C 1
ATOM 749 O O . VAL A 1 92 ? 4.715 11.466 -8.087 1.00 83.69 92 VAL A O 1
ATOM 752 N N . LYS A 1 93 ? 5.174 9.798 -6.677 1.00 80.00 93 LYS A N 1
ATOM 753 C CA . LYS A 1 93 ? 4.647 10.496 -5.502 1.00 80.00 93 LYS A CA 1
ATOM 754 C C . LYS A 1 93 ? 5.557 10.284 -4.310 1.00 80.00 93 LYS A C 1
ATOM 756 O O . LYS A 1 93 ? 5.535 9.214 -3.701 1.00 80.00 93 LYS A O 1
ATOM 761 N N . ARG A 1 94 ? 6.271 11.343 -3.931 1.00 77.69 94 ARG A N 1
ATOM 762 C CA . ARG A 1 94 ? 7.075 11.374 -2.711 1.00 77.69 94 ARG A CA 1
ATOM 763 C C . ARG A 1 94 ? 6.187 11.253 -1.469 1.00 77.69 94 ARG A C 1
ATOM 765 O O . ARG A 1 94 ? 5.176 11.947 -1.348 1.00 77.69 94 ARG A O 1
ATOM 772 N N . LEU A 1 95 ? 6.542 10.330 -0.578 1.00 73.38 95 LEU A N 1
ATOM 773 C CA . LEU A 1 95 ? 5.842 10.097 0.691 1.00 73.38 95 LEU A CA 1
ATOM 774 C C . LEU A 1 95 ? 6.521 10.790 1.873 1.00 73.38 95 LEU A C 1
ATOM 776 O O . LEU A 1 95 ? 5.835 11.284 2.764 1.00 73.38 95 LEU A O 1
ATOM 780 N N . GLU A 1 96 ? 7.848 10.891 1.843 1.00 68.00 96 GLU A N 1
ATOM 781 C CA . GLU A 1 96 ? 8.647 11.541 2.879 1.00 68.00 96 GLU A CA 1
ATOM 782 C C . GLU A 1 96 ? 9.272 12.846 2.361 1.00 68.00 96 GLU A C 1
ATOM 784 O O . GLU A 1 96 ? 9.333 13.099 1.157 1.00 68.00 96 GLU A O 1
ATOM 789 N N . LYS A 1 97 ? 9.712 13.731 3.265 1.00 66.50 97 LYS A N 1
ATOM 790 C CA . LYS A 1 97 ? 10.312 15.022 2.878 1.00 66.50 97 LYS A CA 1
ATOM 791 C C . LYS A 1 97 ? 11.801 14.940 2.502 1.00 66.50 97 LYS A C 1
ATOM 793 O O . LYS A 1 97 ? 12.298 15.887 1.905 1.00 66.50 97 LYS A O 1
ATOM 798 N N . LYS A 1 98 ? 12.509 13.852 2.829 1.00 62.03 98 LYS A N 1
ATOM 799 C CA . LYS A 1 98 ? 13.938 13.683 2.505 1.00 62.03 98 LYS A CA 1
ATOM 800 C C . LYS A 1 98 ? 14.130 13.084 1.104 1.00 62.03 98 LYS A C 1
ATOM 802 O O . LYS A 1 98 ? 13.424 12.149 0.741 1.00 62.03 98 LYS A O 1
ATOM 807 N N . GLY A 1 99 ? 15.118 13.589 0.360 1.00 62.00 99 GLY A N 1
ATOM 808 C CA . GLY A 1 99 ? 15.518 13.091 -0.966 1.00 62.00 99 GLY A CA 1
ATOM 809 C C . GLY A 1 99 ? 14.985 13.916 -2.144 1.00 62.00 99 GLY A C 1
ATOM 810 O O . GLY A 1 99 ? 14.347 14.949 -1.938 1.00 62.00 99 GLY A O 1
ATOM 811 N N . LYS A 1 100 ? 15.252 13.439 -3.369 1.00 63.56 100 LYS A N 1
ATOM 812 C CA . LYS A 1 100 ? 14.866 14.095 -4.630 1.00 63.56 100 LYS A CA 1
ATOM 813 C C . LYS A 1 100 ? 13.366 14.414 -4.696 1.00 63.56 100 LYS A C 1
ATOM 815 O O . LYS A 1 100 ? 12.548 13.646 -4.173 1.00 63.56 100 LYS A O 1
ATOM 820 N N . SER A 1 101 ? 12.987 15.557 -5.261 1.00 69.19 101 SER A N 1
ATOM 821 C CA . SER A 1 101 ? 11.576 15.947 -5.439 1.00 69.19 101 SER A CA 1
ATOM 822 C C . SER A 1 101 ? 10.897 15.125 -6.543 1.00 69.19 101 SER A C 1
ATOM 824 O O . SER A 1 101 ? 11.573 14.507 -7.354 1.00 69.19 101 SER A O 1
ATOM 826 N N . SER A 1 102 ? 9.557 15.065 -6.581 1.00 63.78 102 SER A N 1
ATOM 827 C CA . SER A 1 102 ? 8.855 14.299 -7.631 1.00 63.78 102 SER A CA 1
ATOM 828 C C . SER A 1 102 ? 9.158 14.813 -9.046 1.00 63.78 102 SER A C 1
ATOM 830 O O . SER A 1 102 ? 9.130 14.013 -9.967 1.00 63.78 102 SER A O 1
ATOM 832 N N . GLN A 1 103 ? 9.448 16.113 -9.191 1.00 65.50 103 GLN A N 1
ATOM 833 C CA . GLN A 1 103 ? 9.802 16.757 -10.464 1.00 65.50 103 GLN A CA 1
ATOM 834 C C . GLN A 1 103 ? 11.204 16.369 -10.942 1.00 65.50 103 GLN A C 1
ATOM 836 O O . GLN A 1 103 ? 11.461 16.341 -12.131 1.00 65.50 103 GLN A O 1
ATOM 841 N N . GLU A 1 104 ? 12.109 16.019 -10.026 1.00 67.38 104 GLU A N 1
ATOM 842 C CA . GLU A 1 104 ? 13.455 15.531 -10.363 1.00 67.38 104 GLU A CA 1
ATOM 843 C C . GLU A 1 104 ? 13.465 14.068 -10.848 1.00 67.38 104 GLU A C 1
ATOM 845 O O . GLU A 1 104 ? 14.539 13.512 -11.088 1.00 67.38 104 GLU A O 1
ATOM 850 N N . TRP A 1 105 ? 12.293 13.427 -10.917 1.00 63.50 105 TRP A N 1
ATOM 851 C CA . TRP A 1 105 ? 12.095 12.066 -11.424 1.00 63.50 105 TRP A CA 1
ATOM 852 C C . TRP A 1 105 ? 11.191 12.005 -12.668 1.00 63.50 105 TRP A C 1
ATOM 854 O O . TRP A 1 105 ? 10.930 10.897 -13.141 1.00 63.50 105 TRP A O 1
ATOM 864 N N . GLU A 1 106 ? 10.668 13.144 -13.135 1.00 55.56 106 GLU A N 1
ATOM 865 C CA . GLU A 1 106 ? 10.023 13.270 -14.455 1.00 55.56 106 GLU A CA 1
ATOM 866 C C . GLU A 1 106 ? 11.086 13.451 -15.540 1.00 55.56 106 GLU A C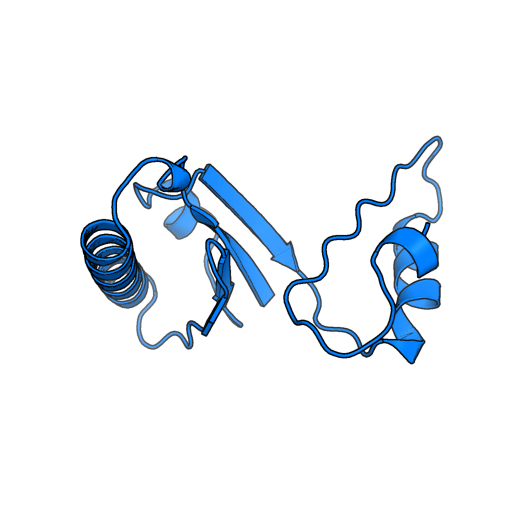 1
ATOM 868 O O . GLU A 1 106 ? 10.894 12.845 -16.617 1.00 55.56 106 GLU A O 1
#

Foldseek 3Di:
DKKWFFDPPVPDDPVVVVVVVVVLVVLQCVVPPDWDWDDQPRIIDTPDDDPVSSVVRPGTPDMDDDDDDDPVCVVVVVCVVCVPPPDDDDADDDRDPDDDDRVNVD

Radius of gyration: 15.83 Å; chains: 1; bounding box: 34×30×42 Å

pLDDT: mean 85.19, std 10.19, range [54.56, 94.81]

Secondary structure (DSSP, 8-state):
-EEEEESSGGGS-HHHHHHHHHHHHHHHHHHHSS--EEEETTEEEESS--HHHHHH-TTEEEEEE-----GGGHHHHHHHHHTT-SS--------SSSSS-GGGG-

Sequence (106 aa):
MWILRLSQLVLKSPRTRKRFQTLLVQNLRRALGHVKIKIEGSRFLLEEGNKAVFSRTFGLSSFSPAEKVKARELEEKVIERLKGARSFAVRVKRLEKKGKSSQEWE